Protein AF-A0A2V8PGD0-F1 (afdb_monomer_lite)

Foldseek 3Di:
DDPDPPQDPVSLVVVVVVCQVVQHKDADDDDDDDLVRVLVVLVVCQVVVDPPDDRDDSVNSVVSVVSGDDDDPVRRDIDGHDPDD

pLDDT: m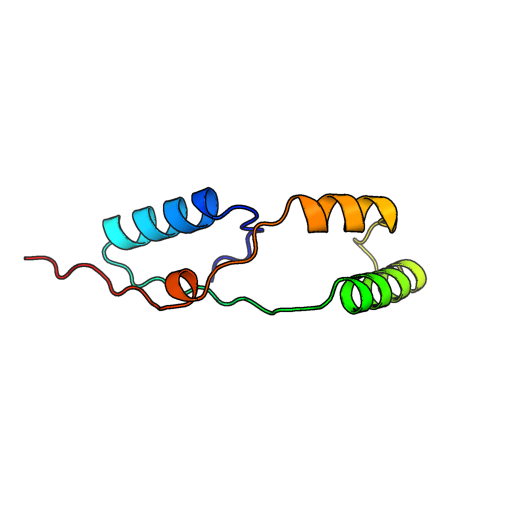ean 92.32, std 9.22, range [47.22, 98.19]

Secondary structure (DSSP, 8-state):
-------SHHHHHHHHHHHHHTT--B--------HHHHHHHHHHHHHH--TT-----HHHHHHHHHH--PPPTTTTS-BPPPP--

Sequence (85 aa):
ILEYGFWSRDERESFRGRAAELGARSELYYTEVSEGELLNRLARRNADLPEETFRIDEERLREWVRLFEAPDADELRPRDAAERS

Radius of gyration: 16.7 Å; chains: 1; bounding box: 37×24×49 Å

Structure (mmCIF, N/CA/C/O backbone):
data_AF-A0A2V8PGD0-F1
#
_entry.id   AF-A0A2V8PGD0-F1
#
loop_
_atom_site.group_PDB
_atom_site.id
_atom_site.type_symbol
_atom_site.label_atom_id
_atom_site.label_alt_id
_atom_site.label_comp_id
_atom_site.label_asym_id
_atom_site.label_entity_id
_atom_site.label_seq_id
_atom_site.pdbx_PDB_ins_code
_atom_site.Cartn_x
_atom_site.Cartn_y
_atom_site.Cartn_z
_atom_site.occupancy
_atom_site.B_iso_or_equiv
_atom_site.auth_seq_id
_atom_site.auth_comp_id
_atom_site.auth_asym_id
_atom_site.auth_atom_id
_atom_site.pdbx_PDB_model_num
ATOM 1 N N . ILE A 1 1 ? -13.143 6.572 -0.248 1.00 81.06 1 ILE A N 1
ATOM 2 C CA . ILE A 1 1 ? -12.044 5.579 -0.277 1.00 81.06 1 ILE A CA 1
ATOM 3 C C . ILE A 1 1 ? -10.762 6.372 -0.466 1.00 81.06 1 ILE A C 1
ATOM 5 O O . ILE A 1 1 ? -10.770 7.277 -1.292 1.00 81.06 1 ILE A O 1
ATOM 9 N N . LEU A 1 2 ? -9.740 6.133 0.357 1.00 83.56 2 LEU A N 1
ATOM 10 C CA . LEU A 1 2 ? -8.438 6.783 0.207 1.00 83.56 2 LEU A CA 1
ATOM 11 C C . LEU A 1 2 ? -7.519 5.836 -0.562 1.00 83.56 2 LEU A C 1
ATOM 13 O O . LEU A 1 2 ? -7.134 4.797 -0.035 1.00 83.56 2 LEU A O 1
ATOM 17 N N . GLU A 1 3 ? -7.187 6.200 -1.795 1.00 77.62 3 GLU A N 1
ATOM 18 C CA . GLU A 1 3 ? -6.203 5.498 -2.621 1.00 77.62 3 GLU A CA 1
ATOM 19 C C . GLU A 1 3 ? -4.878 6.254 -2.524 1.00 77.62 3 GLU A C 1
ATOM 21 O O . GLU A 1 3 ? -4.470 6.987 -3.421 1.00 77.62 3 GLU A O 1
ATOM 26 N N . TYR A 1 4 ? -4.251 6.153 -1.356 1.00 72.06 4 TYR A N 1
ATOM 27 C CA . TYR A 1 4 ? -2.929 6.706 -1.090 1.00 72.06 4 TYR A CA 1
ATOM 28 C C . TYR A 1 4 ? -1.973 5.542 -0.834 1.00 72.06 4 TYR A C 1
ATOM 30 O O . TYR A 1 4 ? -2.380 4.517 -0.283 1.00 72.06 4 TYR A O 1
ATOM 38 N N . GLY A 1 5 ? -0.711 5.670 -1.242 1.00 71.19 5 GLY A N 1
ATOM 39 C CA . GLY A 1 5 ? 0.301 4.681 -0.885 1.00 71.19 5 GLY A CA 1
ATOM 40 C C . GLY A 1 5 ? 0.530 4.756 0.618 1.00 71.19 5 GLY A C 1
ATOM 41 O O . GLY A 1 5 ? 1.207 5.668 1.071 1.00 71.19 5 GLY A O 1
ATOM 42 N N . PHE A 1 6 ? -0.077 3.864 1.394 1.00 85.38 6 PHE A N 1
ATOM 43 C CA . PHE A 1 6 ? 0.219 3.731 2.817 1.00 85.38 6 PHE A CA 1
ATOM 44 C C . PHE A 1 6 ? 1.3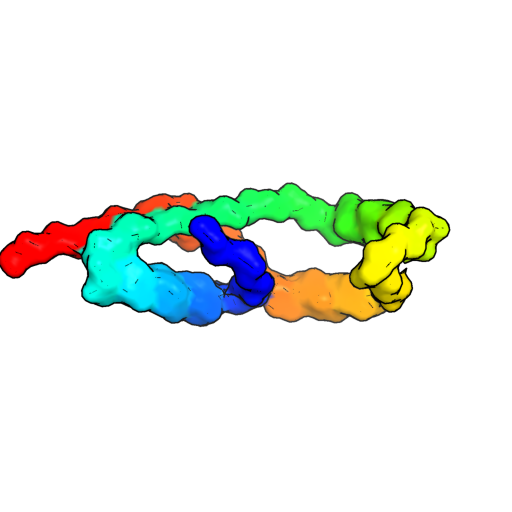78 2.746 2.976 1.00 85.38 6 PHE A C 1
ATOM 46 O O . PHE A 1 6 ? 1.158 1.531 2.993 1.00 85.38 6 PHE A O 1
ATOM 53 N N . TRP A 1 7 ? 2.604 3.264 3.012 1.00 92.25 7 TRP A N 1
ATOM 54 C CA . TRP A 1 7 ? 3.819 2.452 2.938 1.00 92.25 7 TRP A CA 1
ATOM 55 C C . TRP A 1 7 ? 4.206 1.872 4.285 1.00 92.25 7 TRP A C 1
ATOM 57 O O . TRP A 1 7 ? 4.649 0.726 4.332 1.00 92.25 7 TRP A O 1
ATOM 67 N N . SER A 1 8 ? 4.011 2.640 5.357 1.00 95.50 8 SER A N 1
ATOM 68 C CA . SER A 1 8 ? 4.311 2.194 6.714 1.00 95.50 8 SER A CA 1
ATOM 69 C C . SER A 1 8 ? 3.055 1.923 7.531 1.00 95.50 8 SER A C 1
ATOM 71 O O . SER A 1 8 ? 1.960 2.437 7.264 1.00 95.50 8 SER A O 1
ATOM 73 N N . ARG A 1 9 ? 3.225 1.125 8.582 1.00 95.75 9 ARG A N 1
ATOM 74 C CA . ARG A 1 9 ? 2.219 0.930 9.623 1.00 95.75 9 ARG A CA 1
ATOM 75 C C . ARG A 1 9 ? 1.852 2.249 10.295 1.00 95.75 9 ARG A C 1
ATOM 77 O O . ARG A 1 9 ? 0.669 2.524 10.480 1.00 95.75 9 ARG A O 1
ATOM 84 N N . ASP A 1 10 ? 2.841 3.083 10.607 1.00 95.81 10 ASP A N 1
ATOM 85 C CA . ASP A 1 10 ? 2.628 4.368 11.283 1.00 95.81 10 ASP A CA 1
ATOM 86 C C . ASP A 1 10 ? 1.732 5.307 10.470 1.00 95.81 10 ASP A C 1
ATOM 88 O O . ASP A 1 10 ? 0.838 5.955 11.021 1.00 95.81 10 ASP A O 1
ATOM 92 N N . GLU A 1 11 ? 1.909 5.348 9.146 1.00 94.38 11 GLU A N 1
ATOM 93 C CA . GLU A 1 11 ? 1.023 6.105 8.261 1.00 94.38 11 GLU A CA 1
ATOM 94 C C . GLU A 1 11 ? -0.413 5.583 8.359 1.00 94.38 11 GLU A C 1
ATOM 96 O O . GLU A 1 11 ? -1.340 6.360 8.605 1.00 94.38 11 GLU A O 1
ATOM 101 N N . ARG A 1 12 ? -0.614 4.265 8.227 1.00 95.56 12 ARG A N 1
ATOM 102 C CA . ARG A 1 12 ? -1.949 3.647 8.310 1.00 95.56 12 ARG A CA 1
ATOM 103 C C . ARG A 1 12 ? -2.621 3.923 9.649 1.00 95.56 12 ARG A C 1
ATOM 105 O O . ARG A 1 12 ? -3.796 4.297 9.678 1.00 95.56 12 ARG A O 1
ATOM 112 N N . GLU A 1 13 ? -1.887 3.778 10.744 1.00 94.88 13 GLU A N 1
ATOM 113 C CA . GLU A 1 13 ? -2.388 4.033 12.092 1.00 94.88 13 GLU A CA 1
ATOM 114 C C . GLU A 1 13 ? -2.724 5.511 12.310 1.00 94.88 13 GLU A C 1
ATOM 116 O O . GLU A 1 13 ? -3.767 5.817 12.888 1.00 94.88 13 GLU A O 1
ATOM 121 N N . SER A 1 14 ? -1.933 6.440 11.762 1.00 94.25 14 SER A N 1
ATOM 122 C CA . SER A 1 14 ? -2.244 7.874 11.816 1.00 94.25 14 SER A CA 1
ATOM 123 C C . SER A 1 14 ? -3.594 8.192 11.163 1.00 94.25 14 SER A C 1
ATOM 125 O O . SER A 1 14 ? -4.426 8.895 11.745 1.00 94.25 14 SER A O 1
ATOM 127 N N . PHE A 1 15 ? -3.866 7.635 9.979 1.00 93.62 15 PHE A N 1
ATOM 128 C CA . PHE A 1 15 ? -5.154 7.833 9.308 1.00 93.62 15 PHE A CA 1
ATOM 129 C C . PHE A 1 15 ? -6.315 7.152 10.037 1.00 93.62 15 PHE A C 1
ATOM 131 O O . PHE A 1 15 ? -7.401 7.732 10.110 1.00 93.62 15 PHE A O 1
ATOM 138 N N . ARG A 1 16 ? -6.102 5.967 10.625 1.00 93.06 16 ARG A N 1
ATOM 139 C CA . ARG A 1 16 ? -7.109 5.322 11.484 1.00 93.06 16 ARG A CA 1
ATOM 140 C C . ARG A 1 16 ? -7.426 6.153 12.722 1.00 93.06 16 ARG A C 1
ATOM 142 O O . ARG A 1 16 ? -8.598 6.285 13.060 1.00 93.06 16 ARG A O 1
ATOM 149 N N . GLY A 1 17 ? -6.414 6.741 13.358 1.00 93.75 17 GLY A N 1
ATOM 150 C CA . GLY A 1 17 ? -6.587 7.648 14.494 1.00 93.75 17 GLY A CA 1
ATOM 151 C C . GLY A 1 17 ? -7.454 8.852 14.130 1.00 93.75 17 GLY A C 1
ATOM 152 O O . GLY A 1 17 ? -8.453 9.115 14.792 1.00 93.75 17 GLY A O 1
ATOM 153 N N . ARG A 1 18 ? -7.162 9.507 12.999 1.00 93.62 18 ARG A N 1
ATOM 154 C CA . ARG A 1 18 ? -7.978 10.623 12.486 1.00 93.62 18 ARG A CA 1
ATOM 155 C C . ARG A 1 18 ? -9.416 10.208 12.175 1.00 93.62 18 ARG A C 1
ATOM 157 O O . ARG A 1 18 ? -10.346 10.954 12.461 1.00 93.62 18 ARG A O 1
ATOM 164 N N . ALA A 1 19 ? -9.623 9.024 11.595 1.00 93.75 19 ALA A N 1
ATOM 165 C CA . ALA A 1 19 ? -10.970 8.501 11.370 1.00 93.75 19 ALA A CA 1
ATOM 166 C C . ALA A 1 19 ? -11.722 8.311 12.699 1.00 93.75 19 ALA A C 1
ATOM 168 O O . ALA A 1 19 ? -12.879 8.714 12.807 1.00 93.75 19 ALA A O 1
ATOM 169 N N . ALA A 1 20 ? -11.051 7.778 13.725 1.00 94.19 20 ALA A N 1
ATOM 170 C CA . ALA A 1 20 ? -11.630 7.600 15.053 1.00 94.19 20 ALA A CA 1
ATOM 171 C C . ALA A 1 20 ? -11.983 8.938 15.730 1.00 94.19 20 ALA A C 1
ATOM 173 O O . ALA A 1 20 ? -13.083 9.063 16.264 1.00 94.19 20 ALA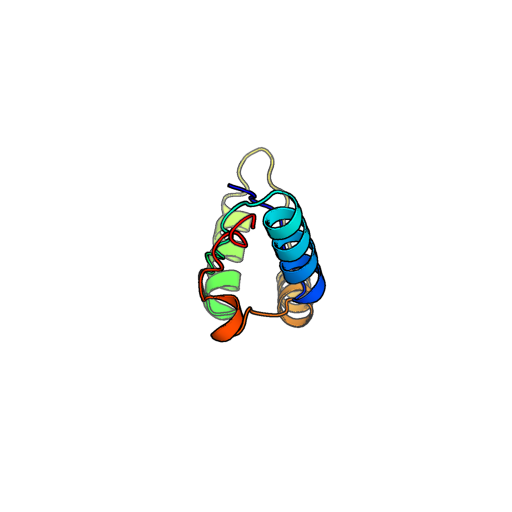 A O 1
ATOM 174 N N . GLU A 1 21 ? -11.114 9.953 15.651 1.00 94.50 21 GLU A N 1
ATOM 175 C CA . GLU A 1 21 ? -11.379 11.315 16.155 1.00 94.50 21 GLU A CA 1
ATOM 176 C C . GLU A 1 21 ? -12.625 11.946 15.513 1.00 94.50 21 GLU A C 1
ATOM 178 O O . GLU A 1 21 ? -13.361 12.693 16.155 1.00 94.50 21 GLU A O 1
ATOM 183 N N . LEU A 1 22 ? -12.897 11.605 14.252 1.00 94.62 22 LEU A N 1
ATOM 184 C CA . LEU A 1 22 ? -14.085 12.042 13.518 1.00 94.62 22 LEU A CA 1
ATOM 185 C C . LEU A 1 22 ? -15.321 11.162 13.779 1.00 94.62 22 LEU A C 1
ATOM 187 O O . LEU A 1 22 ? -16.394 11.430 13.236 1.00 94.62 22 LEU A O 1
ATOM 191 N N . GLY A 1 23 ? -15.199 10.112 14.596 1.00 95.31 23 GLY A N 1
ATOM 192 C CA . GLY A 1 23 ? -16.265 9.142 14.838 1.00 95.31 23 GLY A CA 1
ATOM 193 C C . GLY A 1 23 ? -16.625 8.332 13.590 1.00 95.31 23 GLY A C 1
ATOM 194 O O . GLY A 1 23 ? -17.797 8.026 13.376 1.00 95.31 23 GLY A O 1
ATOM 195 N N . ALA A 1 24 ? -15.639 8.015 12.750 1.00 94.75 24 ALA A N 1
ATOM 196 C CA . ALA A 1 24 ? -15.805 7.223 11.538 1.00 94.75 24 ALA A CA 1
ATOM 197 C C . ALA A 1 24 ? -15.199 5.817 11.689 1.00 94.75 24 ALA A C 1
ATOM 199 O O . ALA A 1 24 ? -14.119 5.643 12.254 1.00 94.75 24 ALA A O 1
ATOM 200 N N . ARG A 1 25 ? -15.880 4.811 11.122 1.00 95.12 25 ARG A N 1
ATOM 201 C CA . ARG A 1 25 ? -15.340 3.451 10.952 1.00 95.12 25 ARG A CA 1
ATOM 202 C C . ARG A 1 25 ? -14.169 3.480 9.967 1.00 95.12 25 ARG A C 1
ATOM 204 O O . ARG A 1 25 ? -14.234 4.169 8.948 1.00 95.12 25 ARG A O 1
ATOM 211 N N . SER A 1 26 ? -13.134 2.689 10.234 1.00 94.69 26 SER A N 1
ATOM 212 C CA . SER A 1 26 ? -11.987 2.507 9.338 1.00 94.69 26 SER A CA 1
ATOM 213 C C . SER A 1 26 ? -11.767 1.034 8.997 1.00 94.69 26 SER A C 1
ATOM 215 O O . SER A 1 26 ? -11.957 0.144 9.825 1.00 94.69 26 SER A O 1
ATOM 217 N N . GLU A 1 27 ? -11.377 0.775 7.753 1.00 95.38 27 GLU A N 1
ATOM 218 C CA . GLU A 1 27 ? -11.128 -0.560 7.212 1.00 95.38 27 GLU A CA 1
ATOM 219 C C . GLU A 1 27 ? -9.996 -0.469 6.186 1.00 95.38 27 GLU A C 1
ATOM 221 O O . GLU A 1 27 ? -9.927 0.502 5.428 1.00 95.38 27 GLU A O 1
ATOM 226 N N . LEU A 1 28 ? -9.094 -1.451 6.185 1.00 94.56 28 LEU A N 1
ATOM 227 C CA . LEU A 1 28 ? -7.956 -1.512 5.270 1.00 94.56 28 LEU A CA 1
ATOM 228 C C . LEU A 1 28 ? -8.129 -2.690 4.325 1.00 94.56 28 LEU A C 1
ATOM 230 O O . LEU A 1 28 ? -8.235 -3.832 4.761 1.00 94.56 28 LEU A O 1
ATOM 234 N N . TYR A 1 29 ? -8.096 -2.391 3.033 1.00 92.88 29 TYR A N 1
ATOM 235 C CA . TYR A 1 29 ? -8.104 -3.385 1.974 1.00 92.88 29 TYR A CA 1
ATOM 236 C C . TYR A 1 29 ? -6.681 -3.530 1.441 1.00 92.88 29 TYR A C 1
ATOM 238 O O . TYR A 1 29 ? -6.131 -2.594 0.863 1.00 92.88 29 TYR A O 1
ATOM 246 N N . TYR A 1 30 ? -6.083 -4.700 1.657 1.00 93.00 30 TYR A N 1
ATOM 247 C CA . TYR A 1 30 ? -4.755 -5.047 1.162 1.00 93.00 30 TYR A CA 1
ATOM 248 C C . TYR A 1 30 ? -4.864 -6.203 0.174 1.00 93.00 30 TYR A C 1
ATOM 250 O O . TYR A 1 30 ? -5.522 -7.204 0.449 1.00 93.00 30 TYR A O 1
ATOM 258 N N . THR A 1 31 ? -4.226 -6.057 -0.986 1.00 91.62 31 THR A N 1
ATOM 259 C CA . THR A 1 31 ? -4.107 -7.139 -1.967 1.00 91.62 31 THR A CA 1
ATOM 260 C C . THR A 1 31 ? -2.686 -7.665 -1.915 1.00 91.62 31 THR A C 1
ATOM 262 O O . THR A 1 31 ? -1.765 -7.016 -2.409 1.00 91.62 31 THR A O 1
ATOM 265 N N . GLU A 1 32 ? -2.515 -8.837 -1.314 1.00 92.69 32 GLU A N 1
ATOM 266 C CA . GLU A 1 32 ? -1.227 -9.516 -1.300 1.00 92.69 32 GLU A CA 1
ATOM 267 C C . GLU A 1 32 ? -0.868 -9.986 -2.716 1.00 92.69 32 GLU A C 1
ATOM 269 O O . GLU A 1 32 ? -1.653 -10.648 -3.399 1.00 92.69 32 GLU A O 1
ATOM 274 N N . VAL A 1 33 ? 0.326 -9.611 -3.173 1.00 94.81 33 VAL A N 1
ATOM 275 C CA . VAL A 1 33 ? 0.869 -9.989 -4.479 1.00 94.81 33 VAL A CA 1
ATOM 276 C C . VAL A 1 33 ? 2.348 -10.294 -4.296 1.00 94.81 33 VAL A C 1
ATOM 278 O O . VAL A 1 33 ? 3.069 -9.526 -3.663 1.00 94.81 33 VAL A O 1
ATOM 281 N N . SER A 1 34 ? 2.811 -11.411 -4.856 1.00 96.06 34 SER A N 1
ATOM 282 C CA . SER A 1 34 ? 4.220 -11.790 -4.769 1.00 96.06 34 SER A CA 1
ATOM 283 C C . SER A 1 34 ? 5.113 -10.821 -5.551 1.00 96.06 34 SER A C 1
ATOM 285 O O . SER A 1 34 ? 4.708 -10.277 -6.580 1.00 96.06 34 SER A O 1
ATOM 287 N N . GLU A 1 35 ? 6.368 -10.656 -5.117 1.00 96.44 35 GLU A N 1
ATOM 288 C CA . GLU A 1 35 ? 7.356 -9.842 -5.844 1.00 96.44 35 GLU A CA 1
ATOM 289 C C . GLU A 1 35 ? 7.486 -10.286 -7.311 1.00 96.44 35 GLU A C 1
ATOM 291 O O . GLU A 1 35 ? 7.518 -9.453 -8.213 1.00 96.44 35 GLU A O 1
ATOM 296 N N . GLY A 1 36 ? 7.487 -11.599 -7.568 1.00 97.69 36 GLY A N 1
ATOM 297 C CA . GLY A 1 36 ? 7.561 -12.144 -8.926 1.00 97.69 36 GLY A CA 1
ATOM 298 C C . GLY A 1 36 ? 6.391 -11.715 -9.816 1.00 97.69 36 GLY A C 1
ATOM 299 O O . GLY A 1 36 ? 6.593 -11.382 -10.983 1.00 97.69 36 GLY A O 1
ATOM 300 N N . GLU A 1 37 ? 5.176 -11.661 -9.268 1.00 98.19 37 GLU A N 1
ATOM 301 C CA . GLU A 1 37 ? 4.000 -11.189 -10.001 1.00 98.19 37 GLU A CA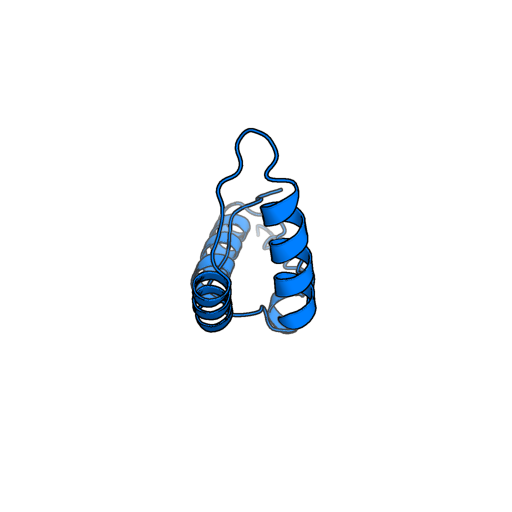 1
ATOM 302 C C . GLU A 1 37 ? 4.039 -9.667 -10.215 1.00 98.19 37 GLU A C 1
ATOM 304 O O . GLU A 1 37 ? 3.700 -9.187 -11.299 1.00 98.19 37 GLU A O 1
ATOM 309 N N . LEU A 1 38 ? 4.516 -8.895 -9.232 1.00 97.31 38 LEU A N 1
ATOM 310 C CA . LEU A 1 38 ? 4.737 -7.453 -9.399 1.00 97.31 38 LEU A CA 1
ATOM 311 C C . LEU A 1 38 ? 5.744 -7.167 -10.522 1.00 97.31 38 LEU A C 1
ATOM 313 O O . LEU A 1 38 ? 5.489 -6.313 -11.373 1.00 97.31 38 LEU A O 1
ATOM 317 N N . LEU A 1 39 ? 6.849 -7.917 -10.569 1.00 98.06 39 LEU A N 1
ATOM 318 C CA . LEU A 1 39 ? 7.858 -7.825 -11.626 1.00 98.06 39 LEU A CA 1
ATOM 319 C C . LEU A 1 39 ? 7.285 -8.193 -12.998 1.00 98.06 39 LEU A C 1
ATOM 321 O O . LEU A 1 39 ? 7.524 -7.478 -13.972 1.00 98.06 39 LEU A O 1
ATOM 325 N N . ASN A 1 40 ? 6.479 -9.257 -13.082 1.00 98.12 40 ASN A N 1
ATOM 326 C CA . ASN A 1 40 ? 5.824 -9.652 -14.330 1.00 98.12 40 ASN A CA 1
ATOM 327 C C . ASN A 1 40 ? 4.900 -8.544 -14.863 1.00 98.12 40 ASN A C 1
ATOM 329 O O . ASN A 1 40 ? 4.988 -8.156 -16.033 1.00 98.12 40 ASN A O 1
ATOM 333 N N . ARG A 1 41 ? 4.050 -7.986 -13.993 1.00 97.38 41 ARG A N 1
ATOM 334 C CA . ARG A 1 41 ? 3.146 -6.880 -14.343 1.00 97.38 41 ARG A CA 1
ATOM 335 C C . ARG A 1 41 ? 3.912 -5.633 -14.757 1.00 97.38 41 ARG A C 1
ATOM 337 O O . ARG A 1 41 ? 3.533 -4.989 -15.735 1.00 97.38 41 ARG A O 1
ATOM 344 N N . LEU A 1 42 ? 4.994 -5.309 -14.050 1.00 97.62 42 LEU A N 1
ATOM 345 C CA . LEU A 1 42 ? 5.848 -4.177 -14.386 1.00 97.62 42 LEU A CA 1
ATOM 346 C C . LEU A 1 42 ? 6.488 -4.348 -15.768 1.00 97.62 42 LEU A C 1
ATOM 348 O O . LEU A 1 42 ? 6.461 -3.412 -16.564 1.00 97.62 42 LEU A O 1
ATOM 352 N N . ALA A 1 43 ? 7.024 -5.533 -16.074 1.00 97.69 43 ALA A N 1
ATOM 353 C CA . ALA A 1 43 ? 7.627 -5.821 -17.371 1.00 97.69 43 ALA A CA 1
ATOM 354 C C . ALA A 1 43 ? 6.625 -5.621 -18.517 1.00 97.69 43 ALA A C 1
ATOM 356 O O . ALA A 1 43 ? 6.947 -4.955 -19.500 1.00 97.69 43 ALA A O 1
ATOM 357 N N . ARG A 1 44 ? 5.391 -6.118 -18.356 1.00 97.44 44 ARG A N 1
ATOM 358 C CA . ARG A 1 44 ? 4.299 -5.914 -19.322 1.00 97.44 44 ARG A CA 1
ATOM 359 C C . ARG A 1 44 ? 3.946 -4.436 -19.479 1.00 97.44 44 ARG A C 1
ATOM 361 O O . ARG A 1 44 ? 3.963 -3.923 -20.590 1.00 97.44 44 ARG A O 1
ATOM 368 N N . ARG A 1 45 ? 3.727 -3.721 -18.369 1.00 97.31 45 ARG A N 1
ATOM 369 C CA . ARG A 1 45 ? 3.406 -2.284 -18.395 1.00 97.31 45 ARG A CA 1
ATOM 370 C C . ARG A 1 45 ? 4.513 -1.459 -19.051 1.00 97.31 45 ARG A C 1
ATOM 372 O O . ARG A 1 45 ? 4.223 -0.528 -19.785 1.00 97.31 45 ARG A O 1
ATOM 379 N N . ASN A 1 46 ? 5.777 -1.786 -18.792 1.00 97.25 46 ASN A N 1
ATOM 380 C CA . ASN A 1 46 ? 6.918 -1.108 -19.406 1.00 97.25 46 ASN A CA 1
ATOM 381 C C . ASN A 1 46 ? 7.062 -1.409 -20.905 1.00 97.25 46 ASN A C 1
ATOM 383 O O . ASN A 1 46 ? 7.674 -0.605 -21.604 1.00 97.25 46 ASN A O 1
ATOM 387 N N . ALA A 1 47 ? 6.584 -2.565 -21.375 1.00 97.06 47 ALA A N 1
ATOM 388 C CA . ALA A 1 47 ? 6.574 -2.918 -22.793 1.00 97.06 47 ALA A CA 1
ATOM 389 C C . ALA A 1 47 ? 5.452 -2.188 -23.543 1.00 97.06 47 ALA A C 1
ATOM 391 O O . ALA A 1 47 ? 5.693 -1.673 -24.631 1.00 97.06 47 ALA A O 1
ATOM 392 N N . ASP A 1 48 ? 4.267 -2.104 -22.932 1.00 96.44 48 ASP A N 1
ATOM 393 C CA . ASP A 1 48 ? 3.112 -1.402 -23.503 1.00 96.44 48 ASP A CA 1
ATOM 394 C C . ASP A 1 48 ? 3.247 0.128 -23.394 1.00 96.44 48 ASP A C 1
ATOM 396 O O . ASP A 1 48 ? 2.686 0.849 -24.212 1.00 96.44 48 ASP A O 1
ATOM 400 N N . LEU A 1 49 ? 3.975 0.602 -22.372 1.00 94.88 49 LEU A N 1
ATOM 401 C CA . LEU A 1 49 ? 4.195 2.001 -21.981 1.00 94.88 49 LEU A CA 1
ATOM 402 C C . LEU A 1 49 ? 3.004 2.928 -22.317 1.00 94.88 49 LEU A C 1
ATOM 404 O O . LEU A 1 49 ? 3.143 3.814 -23.165 1.00 94.88 49 LEU A O 1
ATOM 408 N N . PRO A 1 50 ? 1.832 2.730 -21.676 1.00 94.88 50 PRO A N 1
ATOM 409 C CA . PRO A 1 50 ? 0.647 3.543 -21.939 1.00 94.88 50 PRO A CA 1
ATOM 410 C C . PRO A 1 50 ? 0.902 5.041 -21.734 1.00 94.88 50 PRO A C 1
ATOM 412 O O . PRO A 1 50 ? 1.800 5.431 -20.977 1.00 94.88 50 PRO A O 1
ATOM 415 N N . GLU A 1 51 ? 0.073 5.880 -22.358 1.00 94.44 51 GLU A N 1
ATOM 416 C CA . GLU A 1 51 ? 0.102 7.327 -22.129 1.00 94.44 51 GLU A CA 1
ATOM 417 C C . GLU A 1 51 ? 0.019 7.645 -20.625 1.00 94.44 51 GLU A C 1
ATOM 419 O O . GLU A 1 51 ? -0.605 6.921 -19.851 1.00 94.44 51 GLU A O 1
ATOM 424 N N . GLU A 1 52 ? 0.716 8.705 -20.209 1.00 93.06 52 GLU A N 1
ATOM 425 C CA . GLU A 1 52 ? 0.844 9.132 -18.804 1.00 93.06 52 GLU A CA 1
ATOM 426 C C . GLU A 1 52 ? 1.577 8.145 -17.873 1.00 93.06 52 GLU A C 1
ATOM 428 O O . GLU A 1 52 ? 1.621 8.345 -16.658 1.00 93.06 52 GLU A O 1
ATOM 433 N N . THR A 1 53 ? 2.232 7.115 -18.419 1.00 93.88 53 THR A N 1
ATOM 434 C CA . THR A 1 53 ? 3.124 6.237 -17.650 1.00 93.88 53 THR A CA 1
ATOM 435 C C . THR A 1 53 ? 4.596 6.499 -17.953 1.00 93.88 53 THR A C 1
ATOM 437 O O . THR A 1 53 ? 4.977 6.957 -19.028 1.00 93.88 53 THR A O 1
ATOM 440 N N . PHE A 1 54 ? 5.455 6.190 -16.983 1.00 94.12 54 PHE A N 1
ATOM 441 C CA . PHE A 1 54 ? 6.903 6.190 -17.154 1.00 94.12 54 PHE A CA 1
ATOM 442 C C . PHE A 1 54 ? 7.463 4.791 -16.915 1.00 94.12 54 PHE A C 1
ATOM 444 O O . PHE A 1 54 ? 6.914 3.977 -16.158 1.00 94.12 54 PHE A O 1
ATOM 451 N N . ARG A 1 55 ? 8.596 4.517 -17.563 1.00 96.56 55 ARG A N 1
ATOM 452 C CA . ARG A 1 55 ? 9.336 3.280 -17.351 1.00 96.56 55 ARG A CA 1
ATOM 453 C C . ARG A 1 55 ? 9.874 3.244 -15.921 1.00 96.56 55 ARG A C 1
ATOM 455 O O . ARG A 1 55 ? 10.481 4.208 -15.459 1.00 96.56 55 ARG A O 1
ATOM 462 N N . ILE A 1 56 ? 9.666 2.122 -15.238 1.00 97.31 56 ILE A N 1
ATOM 463 C CA . ILE A 1 56 ? 10.242 1.861 -13.912 1.00 97.31 56 ILE A CA 1
ATOM 464 C C . ILE A 1 56 ? 11.168 0.660 -14.025 1.00 97.31 56 ILE A C 1
ATOM 466 O O . ILE A 1 56 ? 10.761 -0.381 -14.534 1.00 97.31 56 ILE A O 1
ATOM 470 N N . ASP A 1 57 ? 12.395 0.794 -13.541 1.00 96.25 57 ASP A N 1
ATOM 471 C CA . ASP A 1 57 ? 13.355 -0.303 -13.561 1.00 96.25 57 ASP A CA 1
ATOM 472 C C . ASP A 1 57 ? 13.052 -1.340 -12.473 1.00 96.25 57 ASP A C 1
ATOM 474 O O . ASP A 1 57 ? 12.545 -1.024 -11.395 1.00 96.25 57 ASP A O 1
ATOM 478 N N . GLU A 1 58 ? 13.389 -2.596 -12.758 1.00 97.69 58 GLU A N 1
ATOM 479 C CA . GLU A 1 58 ? 13.191 -3.727 -11.845 1.00 97.69 58 GLU A CA 1
ATOM 480 C C . GLU A 1 58 ? 13.888 -3.515 -10.493 1.00 97.69 58 GLU A C 1
ATOM 482 O O . GLU A 1 58 ? 13.299 -3.783 -9.447 1.00 97.69 58 GLU A O 1
ATOM 487 N N . GLU A 1 59 ? 15.113 -2.983 -10.498 1.00 97.56 59 GLU A N 1
ATOM 488 C CA . GLU A 1 59 ? 15.867 -2.688 -9.274 1.00 97.56 59 GLU A CA 1
ATOM 489 C C . GLU A 1 59 ? 15.114 -1.715 -8.363 1.00 97.56 59 GLU A C 1
ATOM 491 O O . GLU A 1 59 ? 15.002 -1.949 -7.160 1.00 97.56 59 GLU A O 1
ATOM 496 N N . ARG A 1 60 ? 14.504 -0.685 -8.953 1.00 97.44 60 ARG A N 1
ATOM 497 C CA . ARG A 1 60 ? 13.720 0.311 -8.226 1.00 97.44 60 ARG A CA 1
ATOM 498 C C . ARG A 1 60 ? 12.461 -0.296 -7.611 1.00 97.44 60 ARG A C 1
ATOM 500 O O . ARG A 1 60 ? 12.136 0.004 -6.467 1.00 97.44 60 ARG A O 1
ATOM 507 N N . LEU A 1 61 ? 11.774 -1.193 -8.324 1.00 97.12 61 LEU A N 1
ATOM 508 C CA . LEU A 1 61 ? 10.648 -1.923 -7.736 1.00 97.12 61 LEU A CA 1
ATOM 509 C C . LEU A 1 61 ? 11.100 -2.788 -6.552 1.00 97.12 61 LEU A C 1
ATOM 511 O O . LEU A 1 61 ? 10.427 -2.808 -5.525 1.00 97.12 61 LEU A O 1
ATOM 515 N N . ARG A 1 62 ? 12.252 -3.459 -6.648 1.00 97.44 62 ARG A N 1
ATOM 516 C CA . ARG A 1 62 ? 12.797 -4.239 -5.525 1.00 97.44 62 ARG A CA 1
ATOM 517 C C . ARG A 1 62 ? 13.166 -3.378 -4.324 1.00 97.44 62 ARG A C 1
ATOM 519 O O . ARG A 1 62 ? 12.961 -3.804 -3.191 1.00 97.44 62 ARG A O 1
ATOM 526 N N . GLU A 1 63 ? 13.714 -2.185 -4.544 1.00 97.12 63 GLU A N 1
ATOM 527 C CA . GLU A 1 63 ? 13.948 -1.215 -3.468 1.00 97.12 63 GLU A CA 1
ATOM 528 C C . GLU A 1 63 ? 12.646 -0.863 -2.757 1.00 97.12 63 GLU A C 1
ATOM 530 O O . GLU A 1 63 ? 12.579 -0.916 -1.533 1.00 97.12 63 GLU A O 1
ATOM 535 N N . TRP A 1 64 ? 11.594 -0.583 -3.520 1.00 95.81 64 TRP A N 1
ATOM 536 C CA . TRP A 1 64 ? 10.283 -0.261 -2.974 1.00 95.81 64 TRP A CA 1
ATOM 537 C C . TRP A 1 64 ? 9.647 -1.409 -2.197 1.00 95.81 64 TRP A C 1
ATOM 539 O O . TRP A 1 64 ? 9.142 -1.186 -1.102 1.00 95.81 64 TRP A O 1
ATOM 549 N N . VAL A 1 65 ? 9.731 -2.640 -2.708 1.00 95.06 65 VAL A N 1
ATOM 550 C CA . VAL A 1 65 ? 9.245 -3.835 -2.000 1.00 95.06 65 VAL A CA 1
ATOM 551 C C . VAL A 1 65 ? 9.929 -3.991 -0.639 1.00 95.06 65 VAL A C 1
ATOM 553 O O . VAL A 1 65 ? 9.268 -4.351 0.327 1.00 95.06 65 VAL A O 1
ATOM 556 N N . ARG A 1 66 ? 11.226 -3.670 -0.530 1.00 95.19 66 ARG A N 1
ATOM 557 C CA . ARG A 1 66 ? 11.957 -3.719 0.750 1.00 95.19 66 ARG A CA 1
ATOM 558 C C . ARG A 1 66 ? 11.561 -2.619 1.737 1.00 95.19 66 ARG A C 1
ATOM 560 O O . ARG A 1 66 ? 11.762 -2.800 2.931 1.00 95.19 66 ARG A O 1
ATOM 567 N N . LEU A 1 67 ? 11.072 -1.482 1.246 1.00 95.31 67 LEU A N 1
ATOM 568 C CA . LEU A 1 67 ? 10.645 -0.349 2.076 1.00 95.31 67 LEU A CA 1
ATOM 569 C C . LEU A 1 67 ? 9.187 -0.469 2.535 1.00 95.31 67 LEU A C 1
ATOM 571 O O . LEU A 1 67 ? 8.803 0.176 3.504 1.00 95.31 67 LEU A O 1
ATOM 575 N N . PHE A 1 68 ? 8.372 -1.245 1.822 1.00 95.44 68 PHE A N 1
ATOM 576 C CA . PHE A 1 68 ? 6.960 -1.417 2.129 1.00 95.44 68 PHE A CA 1
ATOM 577 C C . PHE A 1 68 ? 6.753 -2.319 3.352 1.00 95.44 68 PHE A C 1
ATOM 579 O O . PHE A 1 68 ? 7.224 -3.455 3.397 1.00 95.44 68 PHE A O 1
ATOM 586 N N . GLU A 1 69 ? 5.975 -1.840 4.318 1.00 96.38 69 GLU A N 1
ATOM 587 C CA . GLU A 1 69 ? 5.551 -2.614 5.481 1.00 96.38 69 GLU A CA 1
ATOM 588 C C . GLU A 1 69 ? 4.157 -3.186 5.224 1.00 96.38 69 GLU A C 1
ATOM 590 O O . GLU A 1 69 ? 3.149 -2.482 5.357 1.00 96.38 69 GLU A O 1
ATOM 595 N N . ALA A 1 70 ? 4.081 -4.469 4.862 1.00 95.25 70 ALA A N 1
ATOM 596 C CA . ALA A 1 70 ? 2.801 -5.144 4.678 1.00 95.25 70 ALA A CA 1
ATOM 597 C C . ALA A 1 70 ? 1.962 -5.098 5.968 1.00 95.25 70 ALA A C 1
ATOM 599 O O . ALA A 1 70 ? 2.515 -5.295 7.054 1.00 95.25 70 ALA A O 1
ATOM 600 N N . PRO A 1 71 ? 0.647 -4.826 5.872 1.00 95.88 71 PRO A N 1
ATOM 601 C CA . PRO A 1 71 ? -0.202 -4.801 7.048 1.00 95.88 71 PRO A CA 1
ATOM 602 C C . PRO A 1 71 ? -0.320 -6.189 7.666 1.00 95.88 71 PRO A C 1
ATOM 604 O O . PRO A 1 71 ? -0.457 -7.189 6.958 1.00 95.88 71 PRO A O 1
ATOM 607 N N . ASP A 1 72 ? -0.303 -6.237 8.992 1.00 94.94 72 ASP A N 1
ATOM 608 C CA . ASP A 1 72 ? -0.532 -7.476 9.723 1.00 94.94 72 ASP A CA 1
ATOM 609 C C . ASP A 1 72 ? -2.033 -7.826 9.833 1.00 94.94 72 ASP A C 1
ATOM 611 O O . ASP A 1 72 ? -2.931 -7.060 9.466 1.00 94.94 72 ASP A O 1
ATOM 615 N N . ALA A 1 73 ? -2.326 -9.025 10.341 1.00 94.75 73 ALA A N 1
ATOM 616 C CA . ALA A 1 73 ? -3.701 -9.496 10.501 1.00 94.75 73 ALA A CA 1
ATOM 617 C C . ALA A 1 73 ? -4.529 -8.625 11.464 1.00 94.75 73 ALA A C 1
ATOM 619 O O . ALA A 1 73 ? -5.749 -8.534 11.311 1.00 94.75 73 ALA A O 1
ATOM 620 N N . ASP A 1 74 ? -3.891 -7.977 12.442 1.00 94.38 74 ASP A N 1
ATOM 621 C CA . ASP A 1 74 ? -4.575 -7.098 13.383 1.00 94.38 74 ASP A CA 1
ATOM 622 C C . ASP A 1 74 ? -4.978 -5.785 12.710 1.00 94.38 74 ASP A C 1
ATOM 624 O O . ASP A 1 74 ? -6.083 -5.292 12.962 1.00 94.38 74 ASP A O 1
ATOM 628 N N . GLU A 1 75 ? -4.119 -5.253 11.838 1.00 95.06 75 GLU A N 1
ATOM 629 C CA . GLU A 1 75 ? -4.409 -4.104 10.987 1.00 95.06 75 GLU A CA 1
ATOM 630 C C . GLU A 1 75 ? -5.571 -4.407 10.041 1.00 95.06 75 GLU A C 1
ATOM 632 O O . GLU A 1 75 ? -6.452 -3.571 9.883 1.00 95.06 75 GLU A O 1
ATOM 637 N N . LEU A 1 76 ? -5.661 -5.595 9.446 1.00 95.56 76 LEU A N 1
ATOM 638 C CA . LEU A 1 76 ? -6.742 -5.908 8.497 1.00 95.56 76 LEU A CA 1
ATOM 639 C C . LEU A 1 76 ? -8.140 -5.990 9.127 1.00 95.56 76 LEU A C 1
ATOM 641 O O . LEU A 1 76 ? -9.141 -5.967 8.410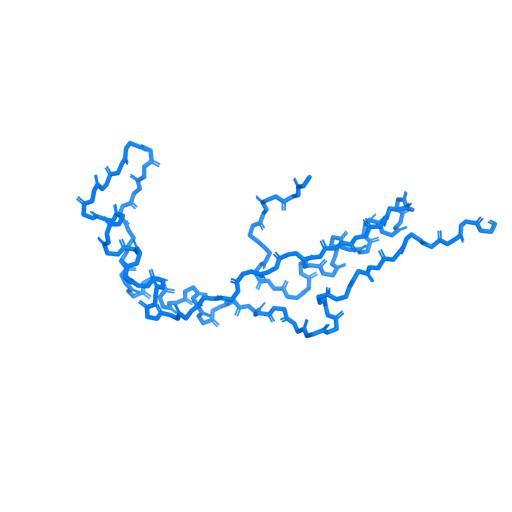 1.00 95.56 76 LEU A O 1
ATOM 645 N N . ARG A 1 77 ? -8.248 -6.021 10.458 1.00 96.06 77 ARG A N 1
ATOM 646 C CA . ARG A 1 77 ? -9.551 -5.955 11.124 1.00 96.06 77 ARG A CA 1
ATOM 647 C C . ARG A 1 77 ? -10.153 -4.545 11.013 1.00 96.06 77 ARG A C 1
ATOM 649 O O . ARG A 1 77 ? -9.458 -3.548 11.265 1.00 96.06 77 ARG A O 1
ATO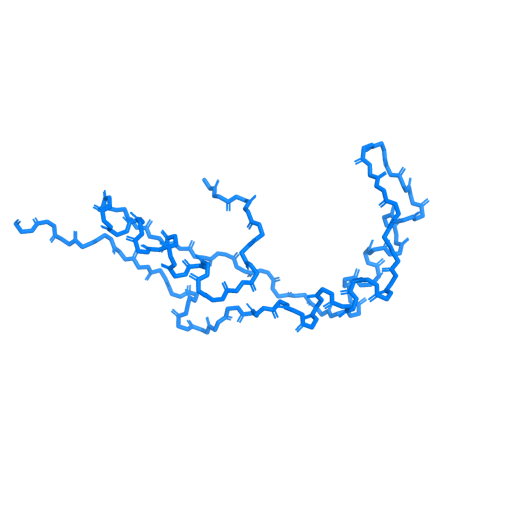M 656 N N . PRO A 1 78 ? -11.453 -4.433 10.686 1.00 95.56 78 PRO A N 1
ATOM 657 C CA . PRO A 1 78 ? -12.158 -3.163 10.768 1.00 95.56 78 PRO A CA 1
ATOM 658 C C . PRO A 1 78 ? -12.152 -2.611 12.194 1.00 95.56 78 PRO A C 1
ATOM 660 O O . PRO A 1 78 ? -12.205 -3.369 13.162 1.00 95.56 78 PRO A O 1
ATOM 663 N N . ARG A 1 79 ? -12.117 -1.285 12.318 1.00 93.81 79 ARG A N 1
ATOM 664 C CA . ARG A 1 79 ? -12.300 -0.585 13.593 1.00 93.81 79 ARG A CA 1
ATOM 665 C C . ARG A 1 79 ? -13.527 0.298 13.500 1.00 93.81 79 ARG A C 1
ATOM 667 O O . ARG A 1 79 ? -13.598 1.158 12.620 1.00 93.81 79 ARG A O 1
ATOM 674 N N . ASP A 1 80 ? -14.469 0.076 14.402 1.00 92.12 80 ASP A N 1
ATOM 675 C CA . ASP A 1 80 ? -15.675 0.885 14.491 1.00 92.12 80 ASP A CA 1
ATOM 676 C C . ASP A 1 80 ? -15.375 2.271 15.062 1.00 92.12 80 ASP A C 1
ATOM 678 O O . ASP A 1 80 ? -14.342 2.510 15.695 1.00 92.12 80 ASP A O 1
ATOM 682 N N . ALA A 1 81 ? -16.287 3.204 14.801 1.00 82.12 81 ALA A N 1
ATOM 683 C CA . ALA A 1 81 ? -16.257 4.503 15.447 1.00 82.12 81 ALA A CA 1
ATOM 684 C C . ALA A 1 81 ? -16.410 4.319 16.961 1.00 82.12 81 ALA A C 1
ATOM 686 O O . ALA A 1 81 ? -17.246 3.529 17.400 1.00 82.12 81 ALA A O 1
ATOM 687 N N . ALA A 1 82 ? -15.643 5.068 17.755 1.00 71.50 82 ALA A N 1
ATOM 688 C CA . ALA A 1 82 ? -15.888 5.117 19.190 1.00 71.50 82 ALA A CA 1
ATOM 689 C C . ALA A 1 82 ? -17.334 5.582 19.435 1.00 71.50 82 ALA A C 1
ATOM 691 O O . ALA A 1 82 ? -17.773 6.586 18.862 1.00 71.50 82 ALA A O 1
ATOM 692 N N . GLU A 1 83 ? -18.076 4.845 20.265 1.00 57.34 83 GLU A N 1
ATOM 693 C CA . GLU A 1 83 ? -19.399 5.273 20.705 1.00 57.34 83 GLU A CA 1
ATOM 694 C C . GLU A 1 83 ? -19.244 6.621 21.414 1.00 57.34 83 GLU A C 1
ATOM 696 O O . GLU A 1 83 ? -18.539 6.742 22.417 1.00 57.34 83 GLU A O 1
ATOM 701 N N . ARG A 1 84 ? -19.864 7.666 20.860 1.00 57.59 84 ARG A N 1
ATOM 702 C CA . ARG A 1 84 ? -19.912 8.971 21.519 1.00 57.59 84 ARG A CA 1
ATOM 703 C C . ARG A 1 84 ? -20.827 8.832 22.738 1.00 57.59 84 ARG A C 1
ATOM 705 O O . ARG A 1 84 ? -22.042 8.794 22.559 1.00 57.59 84 ARG A O 1
ATOM 712 N N . SER A 1 85 ? -20.239 8.687 23.929 1.00 47.22 85 SER A N 1
ATOM 713 C CA . SER A 1 85 ? -20.937 8.888 25.212 1.00 47.22 85 SER A CA 1
ATOM 714 C C . SER A 1 85 ? -21.316 10.352 25.407 1.00 47.22 85 SER A C 1
ATOM 716 O O . SER A 1 85 ? -20.514 11.220 24.992 1.00 47.22 85 SER A O 1
#